Protein AF-A0A958NI45-F1 (afdb_monomer_lite)

pLDDT: mean 88.6, std 11.27, range [46.28, 96.94]

Foldseek 3Di:
DDDDDDDDDPQWAFPDDDPPDTDIRDDPVVVVPDDPPDDDDHDDPDPVVVLVPDQWDADPVRDIGGRDDD

Secondary structure (DSSP, 8-state):
--PPP----SS-EEEEE-SS-EEEE--HHHHHT--TT-------S-HHHHHHH-SEEE-TT--EEEPP--

Radius of gyration: 14.51 Å; chains: 1; bounding box: 31×24×42 Å

Structure (mmCIF, N/CA/C/O backbone):
data_AF-A0A958NI45-F1
#
_entry.id   AF-A0A958NI45-F1
#
loop_
_atom_site.group_PDB
_atom_site.id
_atom_site.type_symbol
_atom_site.label_atom_id
_atom_site.label_alt_id
_atom_site.label_comp_id
_atom_site.label_asym_id
_atom_site.label_entity_id
_atom_site.label_seq_id
_atom_site.pdbx_PDB_ins_code
_atom_site.Cartn_x
_atom_site.Cartn_y
_atom_site.Cartn_z
_atom_site.occupancy
_atom_site.B_iso_or_equiv
_atom_site.auth_seq_id
_atom_site.auth_comp_id
_atom_site.auth_asym_id
_atom_site.auth_atom_id
_atom_site.pdbx_PDB_model_num
ATOM 1 N N . ARG A 1 1 ? 17.869 3.198 6.510 1.00 46.28 1 ARG A N 1
ATOM 2 C CA . ARG A 1 1 ? 16.753 2.818 5.607 1.00 46.28 1 ARG A CA 1
ATOM 3 C C . ARG A 1 1 ? 17.077 1.446 5.035 1.00 46.28 1 ARG A C 1
ATOM 5 O O . ARG A 1 1 ? 18.206 1.278 4.603 1.00 46.28 1 ARG A O 1
ATOM 12 N N . GLY A 1 2 ? 16.142 0.496 5.082 1.00 46.97 2 GLY A N 1
ATOM 13 C CA . GLY A 1 2 ? 16.327 -0.850 4.524 1.00 46.97 2 GLY A CA 1
ATOM 14 C C . GLY A 1 2 ? 15.949 -1.973 5.487 1.00 46.97 2 GLY A C 1
ATOM 15 O O . GLY A 1 2 ? 16.765 -2.847 5.754 1.00 46.97 2 GLY A O 1
ATOM 16 N N . GLY A 1 3 ? 14.732 -1.939 6.038 1.00 62.62 3 GLY A N 1
ATOM 17 C CA . GLY A 1 3 ? 14.137 -3.168 6.559 1.00 62.62 3 GLY A CA 1
ATOM 18 C C . GLY A 1 3 ? 13.821 -4.088 5.380 1.00 62.62 3 GLY A C 1
ATOM 19 O O . GLY A 1 3 ? 13.429 -3.608 4.316 1.00 62.62 3 GLY A O 1
ATOM 20 N N . LYS A 1 4 ? 14.020 -5.396 5.544 1.00 69.69 4 LYS A N 1
ATOM 21 C CA . LYS A 1 4 ? 13.434 -6.369 4.618 1.00 69.69 4 LYS A CA 1
ATOM 22 C C . LYS A 1 4 ? 11.914 -6.304 4.756 1.00 69.69 4 LYS A C 1
ATOM 24 O O . LYS A 1 4 ? 11.408 -5.929 5.814 1.00 69.69 4 LYS A O 1
ATOM 29 N N . TRP A 1 5 ? 11.200 -6.692 3.706 1.00 76.38 5 TRP A N 1
ATOM 30 C CA . TRP A 1 5 ? 9.781 -6.990 3.848 1.00 76.38 5 TRP A CA 1
ATOM 31 C C . TRP A 1 5 ? 9.614 -8.076 4.917 1.00 76.38 5 TRP A C 1
ATOM 33 O O . TRP A 1 5 ? 10.336 -9.076 4.900 1.00 76.38 5 TRP A O 1
ATOM 43 N N . GLY A 1 6 ? 8.732 -7.819 5.882 1.00 79.19 6 GLY A N 1
ATOM 44 C CA . GLY A 1 6 ? 8.329 -8.806 6.877 1.00 79.19 6 GLY A CA 1
ATOM 45 C C . GLY A 1 6 ? 7.338 -9.809 6.290 1.00 79.19 6 GLY A C 1
ATOM 46 O O . GLY A 1 6 ? 7.084 -9.825 5.085 1.00 79.19 6 GLY A O 1
ATOM 47 N N . GLU A 1 7 ? 6.757 -10.637 7.152 1.00 83.94 7 GLU A N 1
ATOM 48 C CA . GLU A 1 7 ? 5.649 -11.497 6.747 1.00 83.94 7 GLU A CA 1
ATOM 49 C C . GLU A 1 7 ? 4.441 -10.670 6.293 1.00 83.94 7 GLU A C 1
ATOM 51 O O . GLU A 1 7 ? 4.214 -9.545 6.749 1.00 83.94 7 GLU A O 1
ATOM 56 N N . VAL A 1 8 ? 3.656 -11.239 5.378 1.00 81.56 8 VAL A N 1
ATOM 57 C CA . VAL A 1 8 ? 2.420 -10.607 4.920 1.00 81.56 8 VAL A CA 1
ATOM 58 C C . VAL A 1 8 ? 1.409 -10.632 6.062 1.00 81.56 8 VAL A C 1
ATOM 60 O O . VAL A 1 8 ? 0.894 -11.695 6.414 1.00 81.56 8 VAL A O 1
ATOM 63 N N . ASN A 1 9 ? 1.093 -9.457 6.606 1.00 83.88 9 ASN A N 1
ATOM 64 C CA . ASN A 1 9 ? -0.020 -9.297 7.529 1.00 83.88 9 ASN A CA 1
ATOM 65 C C . ASN A 1 9 ? -1.336 -9.439 6.750 1.00 83.88 9 ASN A C 1
ATOM 67 O O . ASN A 1 9 ? -1.631 -8.630 5.875 1.00 83.88 9 ASN A O 1
ATOM 71 N N . ARG A 1 10 ? -2.110 -10.487 7.043 1.00 85.56 10 ARG A N 1
ATOM 72 C CA . ARG A 1 10 ? -3.394 -10.748 6.371 1.00 85.56 10 ARG A CA 1
ATOM 73 C C . ARG A 1 10 ? -4.571 -9.998 6.994 1.00 85.56 10 ARG A C 1
ATOM 75 O O . ARG A 1 10 ? -5.631 -9.945 6.375 1.00 85.56 10 ARG A O 1
ATOM 82 N N . ASP A 1 11 ? -4.384 -9.410 8.169 1.00 90.12 11 ASP A N 1
ATOM 83 C CA . ASP A 1 11 ? -5.413 -8.637 8.866 1.00 90.12 11 ASP A CA 1
ATOM 84 C C . ASP A 1 11 ? -5.467 -7.178 8.393 1.00 90.12 11 ASP A C 1
ATOM 86 O O . ASP A 1 11 ? -6.437 -6.471 8.677 1.00 90.12 11 ASP A O 1
ATOM 90 N N . GLU A 1 12 ? -4.457 -6.735 7.635 1.00 93.19 12 GLU A N 1
ATOM 91 C CA . GLU A 1 12 ? -4.361 -5.380 7.099 1.00 93.19 12 GLU A CA 1
ATOM 92 C C . GLU A 1 12 ? -4.240 -5.399 5.573 1.00 93.19 12 GLU A C 1
ATOM 94 O O . GLU A 1 12 ? -3.302 -5.962 5.010 1.00 93.19 12 GLU A O 1
ATOM 99 N N . TYR A 1 13 ? -5.202 -4.791 4.881 1.00 94.88 13 TYR A N 1
ATOM 100 C CA . TYR A 1 13 ? -5.255 -4.786 3.419 1.00 94.88 13 TYR A CA 1
ATOM 101 C C . TYR A 1 13 ? -6.092 -3.626 2.881 1.00 94.88 13 TYR A C 1
ATOM 103 O O . TYR A 1 13 ? -6.888 -3.011 3.592 1.00 94.88 13 TYR A O 1
ATOM 111 N N . VAL A 1 14 ? -5.931 -3.339 1.589 1.00 95.44 14 VAL A N 1
ATOM 112 C CA . VAL A 1 14 ? -6.806 -2.405 0.873 1.00 95.44 14 VAL A CA 1
ATOM 113 C C . VAL A 1 14 ? -8.130 -3.112 0.573 1.00 95.44 14 VAL A C 1
ATOM 115 O O . VAL A 1 14 ? -8.170 -4.023 -0.248 1.00 95.44 14 VAL A O 1
ATOM 118 N N . ASP A 1 15 ? -9.200 -2.723 1.266 1.00 96.81 15 ASP A N 1
ATOM 119 C CA . ASP A 1 15 ? -10.537 -3.333 1.184 1.00 96.81 15 ASP A CA 1
ATOM 120 C C . ASP A 1 15 ? -11.316 -2.858 -0.048 1.00 96.81 15 ASP A C 1
ATOM 122 O O . ASP A 1 15 ? -12.034 -3.623 -0.691 1.00 96.81 15 ASP A O 1
ATOM 126 N N . ARG A 1 16 ? -11.164 -1.578 -0.408 1.00 96.94 16 ARG A N 1
ATOM 127 C CA . ARG A 1 16 ? -11.830 -0.972 -1.570 1.00 96.94 16 ARG A CA 1
ATOM 128 C C . ARG A 1 16 ? -10.882 -0.029 -2.286 1.00 96.94 16 ARG A C 1
ATOM 130 O O . ARG A 1 16 ? -10.084 0.644 -1.642 1.00 96.94 16 ARG A O 1
ATOM 137 N N . LEU A 1 17 ? -11.021 0.054 -3.604 1.00 95.31 17 LEU A N 1
ATOM 138 C CA . LEU A 1 17 ? -10.238 0.932 -4.468 1.00 95.31 17 LEU A CA 1
ATOM 139 C C . LEU A 1 17 ? -11.146 1.631 -5.482 1.00 95.31 17 LEU A C 1
ATOM 141 O O . LEU A 1 17 ? -12.086 1.046 -6.016 1.00 95.31 17 LEU A O 1
ATOM 145 N N . SER A 1 18 ? -10.831 2.893 -5.729 1.00 95.00 18 SER A N 1
ATOM 146 C CA . SER A 1 18 ? -11.299 3.725 -6.835 1.00 95.00 18 SER A CA 1
ATOM 147 C C . SER A 1 18 ? -10.075 4.186 -7.642 1.00 95.00 18 SER A C 1
ATOM 149 O O . SER A 1 18 ? -8.970 3.714 -7.383 1.00 95.00 18 SER A O 1
ATOM 151 N N . GLN A 1 19 ? -10.240 5.095 -8.609 1.00 93.50 19 GLN A N 1
ATOM 152 C CA . GLN A 1 19 ? -9.140 5.528 -9.484 1.00 93.50 19 GLN A CA 1
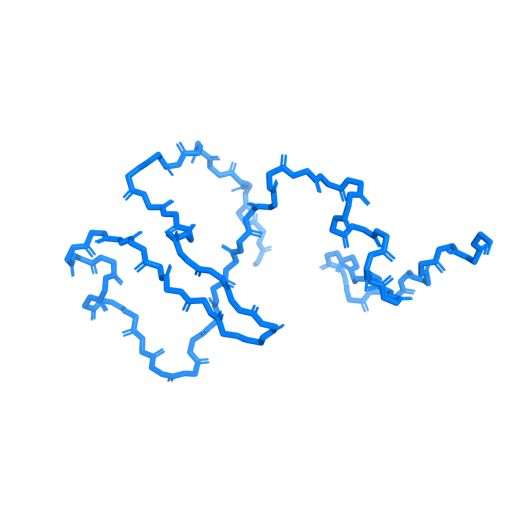ATOM 153 C C . GLN A 1 19 ? -7.934 6.095 -8.714 1.00 93.50 19 GLN A C 1
ATOM 155 O O . GLN A 1 19 ? -6.797 5.841 -9.095 1.00 93.50 19 GLN A O 1
ATOM 160 N N . GLU A 1 20 ? -8.183 6.834 -7.630 1.00 94.50 20 GLU A N 1
ATOM 161 C CA . GLU A 1 20 ? -7.128 7.542 -6.884 1.00 94.50 20 GLU A CA 1
ATOM 162 C C . GLU A 1 20 ? -7.219 7.348 -5.365 1.00 94.50 20 GLU A C 1
ATOM 164 O O . GLU A 1 20 ? -6.291 7.686 -4.637 1.00 94.50 20 GLU A O 1
ATOM 169 N N . HIS A 1 21 ? -8.327 6.783 -4.876 1.00 95.00 21 HIS A N 1
ATOM 170 C CA . HIS A 1 21 ? -8.572 6.601 -3.448 1.00 95.00 21 HIS A CA 1
ATOM 171 C C . HIS A 1 21 ? -8.803 5.132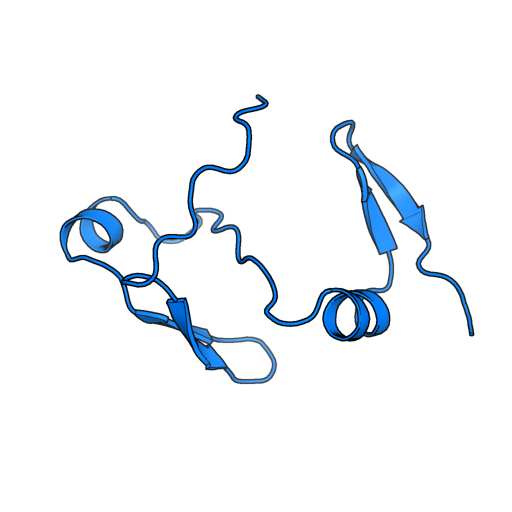 -3.124 1.00 95.00 21 HIS A C 1
ATOM 173 O O . HIS A 1 21 ? -9.497 4.428 -3.862 1.00 95.00 21 HIS A O 1
ATOM 179 N N . GLY A 1 22 ? -8.282 4.690 -1.984 1.00 94.88 22 GLY A N 1
ATOM 180 C CA . GLY A 1 22 ? -8.555 3.374 -1.421 1.00 94.88 22 GLY A CA 1
ATOM 181 C C . GLY A 1 22 ? -8.977 3.463 0.041 1.00 94.88 22 GLY A C 1
ATOM 182 O O . GLY A 1 22 ? -8.665 4.432 0.729 1.00 94.88 22 GLY A O 1
ATOM 183 N N . VAL A 1 23 ? -9.682 2.439 0.516 1.00 96.81 23 VAL A N 1
ATOM 184 C CA . VAL A 1 23 ? -10.014 2.246 1.933 1.00 96.81 23 VAL A CA 1
ATOM 185 C C . VAL A 1 23 ? -9.161 1.101 2.454 1.00 96.81 23 VAL A C 1
ATOM 187 O O . VAL A 1 23 ? -9.231 -0.008 1.926 1.00 96.81 23 VAL A O 1
ATOM 190 N N . VAL A 1 24 ? -8.353 1.363 3.479 1.00 95.75 24 VAL A N 1
ATOM 191 C CA . VAL A 1 24 ? -7.525 0.346 4.138 1.00 95.75 24 VAL A CA 1
ATO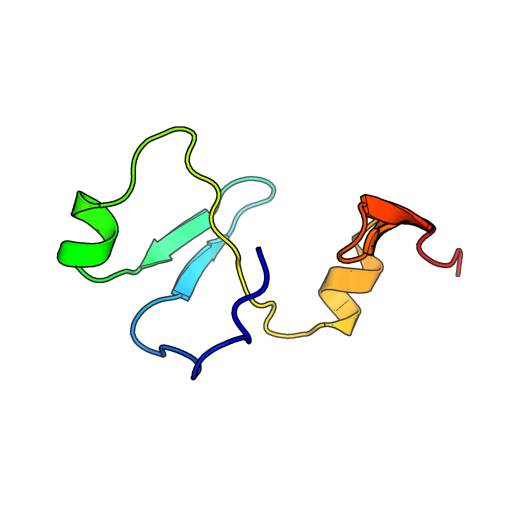M 192 C C . VAL A 1 24 ? -8.259 -0.173 5.366 1.00 95.75 24 VAL A C 1
ATOM 194 O O . VAL A 1 24 ? -8.653 0.603 6.236 1.00 95.75 24 VAL A O 1
ATOM 197 N N . LYS A 1 25 ? -8.414 -1.492 5.457 1.00 96.56 25 LYS A N 1
ATOM 198 C CA . LYS A 1 25 ? -8.767 -2.166 6.702 1.00 96.56 25 LYS A CA 1
ATOM 199 C C . LYS A 1 25 ? -7.476 -2.423 7.466 1.00 96.56 25 LYS A C 1
ATOM 201 O O . LYS A 1 25 ? -6.554 -3.010 6.911 1.00 96.56 25 LYS A O 1
ATOM 206 N N . ALA A 1 26 ? -7.408 -1.966 8.710 1.00 94.62 26 ALA A N 1
ATOM 207 C CA . ALA A 1 26 ? -6.242 -2.141 9.564 1.00 94.62 26 ALA A CA 1
ATOM 208 C C . ALA A 1 26 ? -6.645 -2.290 11.034 1.00 94.62 26 ALA A C 1
ATOM 210 O O . ALA A 1 26 ? -7.795 -2.034 11.407 1.00 94.62 26 ALA A O 1
ATOM 211 N N . THR A 1 27 ? -5.696 -2.698 11.873 1.00 94.19 27 THR A N 1
ATOM 212 C CA . THR A 1 27 ? -5.896 -2.768 13.324 1.00 94.19 27 THR A CA 1
ATOM 213 C 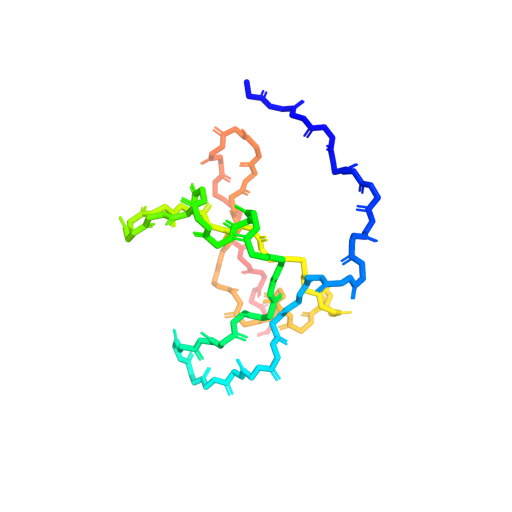C . THR A 1 27 ? -6.105 -1.373 13.929 1.00 94.19 27 THR A C 1
ATOM 215 O O . THR A 1 27 ? -5.628 -0.365 13.403 1.00 94.19 27 THR A O 1
ATOM 218 N N . ALA A 1 28 ? -6.797 -1.290 15.070 1.00 95.06 28 ALA A N 1
ATOM 219 C CA . ALA A 1 28 ? -7.001 -0.015 15.770 1.00 95.06 28 ALA A CA 1
ATOM 220 C C . ALA A 1 28 ? -5.672 0.649 16.181 1.00 95.06 28 ALA A C 1
ATOM 222 O O . ALA A 1 28 ? -5.551 1.873 16.146 1.00 95.06 28 ALA A O 1
ATOM 223 N N . GLU A 1 29 ? -4.666 -0.159 16.527 1.00 94.00 29 GLU A N 1
ATOM 224 C CA . GLU A 1 29 ? -3.306 0.298 16.815 1.00 94.00 29 GLU A CA 1
ATOM 225 C C . GLU A 1 29 ? -2.639 0.912 15.577 1.00 94.00 29 GLU A C 1
ATOM 227 O O . GLU A 1 29 ? -2.133 2.031 15.633 1.00 94.00 29 GLU A O 1
ATOM 232 N N . ARG A 1 30 ? -2.698 0.239 14.421 1.00 92.25 30 ARG A N 1
ATOM 233 C CA . ARG A 1 30 ? -2.149 0.774 13.167 1.00 92.25 30 ARG A CA 1
ATOM 234 C C . ARG A 1 30 ? -2.806 2.092 12.768 1.00 92.25 30 ARG A C 1
ATOM 236 O O . ARG A 1 30 ? -2.110 2.999 12.308 1.00 92.25 30 ARG A O 1
ATOM 243 N N . ILE A 1 31 ? -4.121 2.206 12.942 1.00 94.12 31 ILE A N 1
ATOM 244 C CA . ILE A 1 31 ? -4.871 3.431 12.638 1.00 94.12 31 ILE A CA 1
ATOM 245 C C . ILE A 1 31 ? -4.450 4.565 13.578 1.00 94.12 31 ILE A C 1
ATOM 247 O O . ILE A 1 31 ? -4.164 5.656 13.098 1.00 94.12 31 ILE A O 1
ATOM 251 N N . SER A 1 32 ? -4.346 4.319 14.889 1.00 96.06 32 SER A N 1
ATOM 252 C CA . SER A 1 32 ? -3.984 5.363 15.864 1.00 96.06 32 SER A CA 1
ATOM 253 C C . SER A 1 32 ? -2.557 5.895 15.687 1.00 96.06 32 SER A C 1
ATOM 255 O O . SER A 1 32 ? -2.279 7.047 16.021 1.00 96.06 32 SER A O 1
ATOM 257 N N . LEU A 1 33 ? -1.663 5.075 15.130 1.00 95.12 33 LEU A N 1
ATOM 258 C CA . LEU A 1 33 ? -0.287 5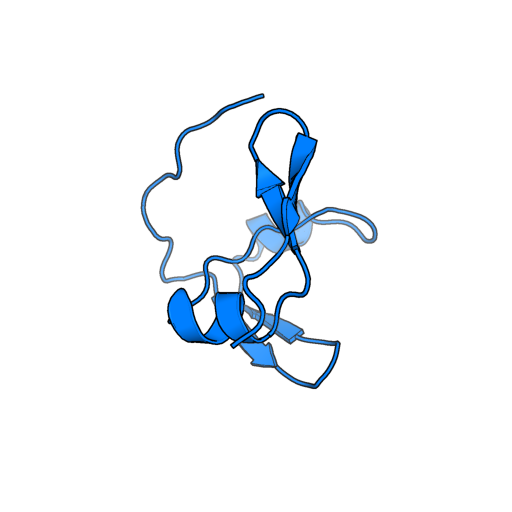.448 14.803 1.00 95.12 33 LEU A CA 1
ATOM 259 C C . LEU A 1 33 ? -0.138 6.149 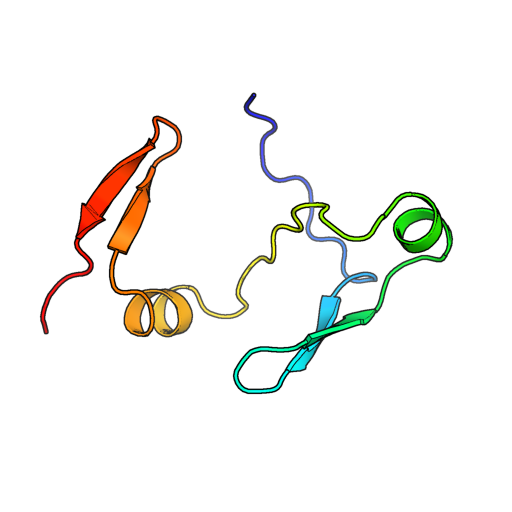13.445 1.00 95.12 33 LEU A C 1
ATOM 261 O O . LEU A 1 33 ? 0.948 6.646 13.154 1.00 95.12 33 LEU A O 1
ATOM 265 N N . THR A 1 34 ? -1.183 6.180 12.615 1.00 94.75 34 THR A N 1
ATOM 266 C CA . THR A 1 34 ? -1.134 6.757 11.264 1.00 94.75 34 THR A CA 1
ATOM 267 C C . THR A 1 34 ? -1.745 8.153 11.254 1.00 94.75 34 THR A C 1
ATOM 269 O O . THR A 1 34 ? -2.797 8.390 11.847 1.00 94.75 34 THR A O 1
ATOM 272 N N . LYS A 1 35 ? -1.096 9.086 10.562 1.00 96.00 35 LYS A N 1
ATOM 273 C CA . LYS A 1 35 ? -1.532 10.476 10.418 1.00 96.00 35 LYS A CA 1
ATOM 274 C C . LYS A 1 35 ? -1.675 10.853 8.950 1.00 96.00 35 LYS A C 1
ATOM 276 O O . LYS A 1 35 ? -1.068 10.255 8.064 1.00 96.00 35 LYS A O 1
ATOM 281 N N . GLU A 1 36 ? -2.474 11.881 8.695 1.00 96.00 36 GLU A N 1
ATOM 282 C CA . GLU A 1 36 ? -2.550 12.492 7.370 1.00 96.00 36 GLU A CA 1
ATOM 283 C C . GLU A 1 36 ? -1.158 12.975 6.931 1.00 96.00 36 GLU A C 1
ATOM 285 O O . GLU A 1 36 ? -0.437 13.614 7.698 1.00 96.00 36 GLU A O 1
ATOM 290 N N . GLY A 1 37 ? -0.776 12.640 5.697 1.00 95.81 37 GLY A N 1
ATOM 291 C CA . GLY A 1 37 ? 0.556 12.912 5.148 1.00 95.81 37 GLY A CA 1
ATOM 292 C C . GLY A 1 37 ? 1.576 11.781 5.327 1.00 95.81 37 GLY A C 1
ATOM 293 O O . GLY A 1 37 ? 2.633 11.832 4.697 1.00 95.81 37 GLY A O 1
ATOM 294 N N . ASP A 1 38 ? 1.272 10.743 6.115 1.00 95.56 38 ASP A N 1
ATOM 295 C CA . ASP A 1 38 ? 2.137 9.566 6.217 1.00 95.56 38 ASP A CA 1
ATOM 296 C C . ASP A 1 38 ? 2.160 8.759 4.911 1.00 95.56 38 ASP A C 1
ATOM 298 O O . ASP A 1 38 ? 1.160 8.615 4.206 1.00 95.56 38 ASP A O 1
ATOM 302 N N . ILE A 1 39 ? 3.320 8.167 4.612 1.00 91.38 39 ILE A N 1
ATOM 303 C CA . ILE A 1 39 ? 3.483 7.257 3.475 1.00 91.38 39 ILE A CA 1
ATOM 304 C C . ILE A 1 39 ? 3.139 5.836 3.916 1.00 91.38 39 ILE A C 1
ATOM 306 O O . ILE A 1 39 ? 3.752 5.290 4.837 1.00 91.38 39 ILE A O 1
ATOM 310 N N . VAL A 1 40 ? 2.216 5.209 3.191 1.00 89.94 40 VAL A N 1
ATOM 311 C CA . VAL A 1 40 ? 1.869 3.794 3.342 1.00 89.94 40 VAL A CA 1
ATOM 312 C C . VAL A 1 40 ? 2.370 3.026 2.124 1.00 89.94 40 VAL A C 1
ATOM 314 O O . VAL A 1 40 ? 2.137 3.425 0.985 1.00 89.94 40 VAL A O 1
ATOM 317 N N . TYR A 1 41 ? 3.052 1.908 2.362 1.00 89.38 41 TYR A N 1
ATOM 318 C CA . TYR A 1 41 ? 3.468 0.993 1.303 1.00 89.38 41 TYR A CA 1
ATOM 319 C C . TYR A 1 41 ? 2.421 -0.107 1.140 1.00 89.38 41 TYR A C 1
ATOM 321 O O . TYR A 1 41 ? 2.059 -0.764 2.114 1.00 89.38 41 TYR A O 1
ATOM 329 N N . VAL A 1 42 ? 1.964 -0.326 -0.091 1.00 90.94 42 VAL A N 1
ATOM 330 C CA . VAL A 1 42 ? 0.996 -1.375 -0.433 1.00 90.94 42 VAL A CA 1
ATOM 331 C C . VAL A 1 42 ? 1.683 -2.406 -1.320 1.00 90.94 42 VAL A C 1
ATOM 333 O O . VAL A 1 42 ? 2.258 -2.059 -2.350 1.00 90.94 42 VAL A O 1
ATOM 336 N N . LEU A 1 43 ? 1.617 -3.678 -0.925 1.00 91.06 43 LEU A N 1
ATOM 337 C CA . LEU A 1 43 ? 2.082 -4.789 -1.750 1.00 91.06 43 LEU A CA 1
ATOM 338 C C . LEU A 1 43 ? 0.986 -5.145 -2.773 1.00 91.06 43 LEU A C 1
ATOM 340 O O . LEU A 1 43 ? -0.114 -5.520 -2.359 1.00 91.06 43 LEU A O 1
ATOM 344 N N . PRO A 1 44 ? 1.239 -5.040 -4.090 1.00 91.69 44 PRO A N 1
ATOM 345 C CA . PRO A 1 44 ? 0.233 -5.373 -5.087 1.00 91.69 44 PRO A CA 1
ATOM 346 C C . PRO A 1 44 ? -0.037 -6.876 -5.121 1.00 91.69 44 PRO A C 1
ATOM 348 O O . PRO A 1 44 ? 0.881 -7.691 -5.036 1.00 91.69 44 PRO A O 1
ATOM 351 N N . VAL A 1 45 ? -1.300 -7.246 -5.336 1.00 91.00 45 VAL A N 1
ATOM 352 C CA . VAL A 1 45 ? -1.696 -8.653 -5.518 1.00 91.00 45 VAL A CA 1
ATOM 353 C C . VAL A 1 45 ? -1.102 -9.265 -6.790 1.00 91.00 45 VAL A C 1
ATOM 355 O O . VAL A 1 45 ? -0.868 -10.468 -6.837 1.00 91.00 45 VAL A O 1
ATOM 358 N N . HIS A 1 46 ? -0.840 -8.442 -7.814 1.00 92.12 46 HIS A N 1
ATOM 359 C CA . HIS A 1 46 ? -0.248 -8.873 -9.076 1.00 92.12 46 HIS A CA 1
ATOM 360 C C . HIS A 1 46 ? 0.782 -7.850 -9.557 1.00 92.12 46 HIS A C 1
ATOM 362 O O . HIS A 1 46 ? 0.433 -6.775 -10.048 1.00 92.12 46 HIS A O 1
ATOM 368 N N . SER A 1 47 ? 2.062 -8.203 -9.445 1.00 90.81 47 SER A N 1
ATOM 369 C CA . SER A 1 47 ? 3.171 -7.312 -9.803 1.00 90.81 47 SER A CA 1
ATOM 370 C C . SER A 1 47 ? 3.104 -6.860 -11.259 1.00 90.81 47 SER A C 1
ATOM 372 O O . SER A 1 47 ? 3.289 -5.681 -11.526 1.00 90.81 47 SER A O 1
ATOM 374 N N . CYS A 1 48 ? 2.778 -7.764 -12.187 1.00 91.75 48 CYS A N 1
ATOM 375 C CA . CYS A 1 48 ? 2.714 -7.454 -13.616 1.00 91.75 48 CYS A CA 1
ATOM 376 C C . CYS A 1 48 ? 1.659 -6.391 -13.951 1.00 91.75 48 CYS A C 1
ATOM 378 O O . CYS A 1 48 ? 1.965 -5.459 -14.680 1.00 91.75 48 CYS A O 1
ATOM 380 N N . MET A 1 49 ? 0.445 -6.492 -13.393 1.00 91.75 49 MET A N 1
ATOM 381 C CA . MET A 1 49 ? -0.621 -5.519 -13.675 1.00 91.75 49 MET A CA 1
ATOM 382 C C . MET A 1 49 ? -0.306 -4.150 -13.076 1.00 91.75 49 MET A C 1
ATOM 384 O O . MET A 1 49 ? -0.540 -3.123 -13.699 1.00 91.75 49 MET A O 1
ATOM 388 N N . THR A 1 50 ? 0.250 -4.122 -11.863 1.00 92.31 50 THR A N 1
ATOM 389 C CA . THR A 1 50 ? 0.700 -2.863 -11.266 1.00 92.31 50 THR A CA 1
ATOM 390 C C . THR A 1 50 ? 1.854 -2.265 -12.059 1.00 92.31 50 THR A C 1
ATOM 392 O O . THR A 1 50 ? 1.868 -1.062 -12.277 1.00 92.31 50 THR A O 1
ATOM 395 N N . ALA A 1 51 ? 2.800 -3.087 -12.515 1.00 90.81 51 ALA A N 1
ATOM 396 C CA . ALA A 1 51 ? 3.926 -2.635 -13.315 1.00 90.81 51 ALA A CA 1
ATOM 397 C C . ALA A 1 51 ? 3.477 -2.031 -14.654 1.00 90.81 51 ALA A C 1
ATOM 399 O O . ALA A 1 51 ? 3.992 -0.978 -15.014 1.00 90.81 51 ALA A O 1
ATOM 400 N N . ASP A 1 52 ? 2.507 -2.647 -15.332 1.00 90.69 52 ASP A N 1
ATOM 401 C CA . ASP A 1 52 ? 1.950 -2.194 -16.616 1.00 90.69 52 ASP A CA 1
ATOM 402 C C . ASP A 1 52 ? 1.321 -0.791 -16.541 1.00 90.69 52 ASP A C 1
ATOM 404 O O . ASP A 1 52 ? 1.475 0.027 -17.443 1.00 90.69 52 ASP A O 1
ATOM 408 N N . LEU A 1 53 ? 0.681 -0.464 -15.414 1.00 91.19 53 LEU A N 1
ATOM 409 C CA . LEU A 1 53 ? 0.060 0.847 -15.194 1.00 91.19 53 LEU A CA 1
ATOM 410 C C . LEU A 1 53 ? 1.059 1.955 -14.811 1.00 91.19 53 LEU A C 1
ATOM 412 O O . LEU A 1 53 ? 0.702 3.137 -14.795 1.00 91.19 53 LEU A O 1
ATOM 416 N N . MET A 1 54 ? 2.300 1.604 -14.468 1.00 90.44 54 MET A N 1
ATOM 417 C CA . MET A 1 54 ? 3.309 2.548 -13.985 1.00 90.44 54 MET A CA 1
ATOM 418 C C . MET A 1 54 ? 4.167 3.064 -15.138 1.00 90.44 54 MET A C 1
ATOM 420 O O . MET A 1 54 ? 4.657 2.298 -15.954 1.00 90.44 54 MET A O 1
ATOM 424 N N . ARG A 1 55 ? 4.425 4.376 -15.173 1.00 90.25 55 ARG A N 1
ATOM 425 C CA . ARG A 1 55 ? 5.276 5.001 -16.209 1.00 90.25 55 ARG A CA 1
ATOM 426 C C . ARG A 1 55 ? 6.774 4.780 -15.981 1.00 90.25 55 ARG A C 1
ATOM 428 O O . ARG A 1 55 ? 7.567 4.808 -16.918 1.00 90.25 55 ARG A O 1
ATOM 435 N N . SER A 1 56 ? 7.166 4.620 -14.722 1.00 92.75 56 SER A N 1
ATOM 436 C CA . SER A 1 56 ? 8.546 4.406 -14.294 1.00 92.75 56 SER A CA 1
ATOM 437 C C . SER A 1 56 ? 8.577 3.828 -12.884 1.00 92.75 56 SER A C 1
ATOM 439 O O . SER A 1 56 ? 7.625 3.990 -12.118 1.00 92.75 56 SER A O 1
ATOM 441 N N . TYR A 1 57 ? 9.702 3.230 -12.518 1.00 92.00 57 TYR A N 1
ATOM 442 C CA . TYR A 1 57 ? 9.983 2.704 -11.186 1.00 92.00 57 TYR A CA 1
ATOM 443 C C . TYR A 1 57 ? 11.155 3.460 -10.570 1.00 92.00 57 TYR A C 1
ATOM 445 O O . TYR A 1 57 ? 12.016 3.952 -11.292 1.00 92.00 57 TYR A O 1
ATOM 453 N N . SER A 1 58 ? 11.216 3.511 -9.245 1.00 92.25 58 SER A N 1
ATOM 454 C CA . SER A 1 58 ? 12.405 3.977 -8.533 1.00 92.25 58 SER A CA 1
ATOM 455 C C . SER A 1 58 ? 13.024 2.805 -7.797 1.00 92.25 58 SER A C 1
ATOM 457 O O . SER A 1 58 ? 12.325 2.083 -7.081 1.00 92.25 58 SER A O 1
ATOM 459 N N . ASP A 1 59 ? 14.326 2.607 -7.963 1.00 90.19 59 ASP A N 1
ATOM 460 C CA . ASP A 1 59 ? 15.048 1.633 -7.158 1.00 90.19 59 ASP A CA 1
ATOM 461 C C . ASP A 1 59 ? 15.281 2.149 -5.724 1.00 90.19 59 ASP A C 1
ATOM 463 O O . ASP A 1 59 ? 14.894 3.259 -5.345 1.00 90.19 59 ASP A O 1
ATOM 467 N N . LEU A 1 60 ? 15.946 1.338 -4.900 1.00 88.19 60 LEU A N 1
ATOM 468 C CA . LEU A 1 60 ? 16.216 1.684 -3.501 1.00 88.19 60 LEU A CA 1
ATOM 469 C C . LEU A 1 60 ? 17.232 2.830 -3.327 1.00 88.19 60 LEU A C 1
ATOM 471 O O . LEU A 1 60 ? 17.381 3.342 -2.216 1.00 88.19 60 LEU A O 1
ATOM 475 N N . THR A 1 61 ? 17.927 3.223 -4.396 1.00 93.69 61 THR A N 1
ATOM 476 C CA . THR A 1 61 ? 18.878 4.343 -4.434 1.00 93.69 61 THR A CA 1
ATOM 477 C C . THR A 1 61 ? 18.247 5.631 -4.968 1.00 93.69 61 THR A C 1
ATOM 479 O O . THR A 1 61 ? 18.856 6.696 -4.877 1.00 93.69 61 THR A O 1
ATOM 482 N N . GLY A 1 62 ? 17.009 5.557 -5.466 1.00 90.69 62 GLY A N 1
ATOM 483 C CA . GLY A 1 62 ? 16.308 6.668 -6.104 1.00 90.69 62 GLY A CA 1
ATOM 484 C C . GLY A 1 62 ? 16.597 6.796 -7.600 1.00 90.69 62 GLY A C 1
ATOM 485 O O . GLY A 1 62 ? 16.174 7.779 -8.208 1.00 90.69 62 GLY A O 1
ATOM 486 N N . HIS A 1 63 ? 17.286 5.828 -8.207 1.00 94.62 63 HIS A N 1
ATOM 487 C CA . HIS A 1 63 ? 17.455 5.773 -9.654 1.00 94.62 63 HIS A CA 1
ATOM 488 C C . HIS A 1 63 ? 16.115 5.450 -10.321 1.00 94.62 63 HIS A C 1
ATOM 490 O O . HIS A 1 63 ? 15.430 4.502 -9.929 1.00 94.62 63 HIS A O 1
ATOM 496 N N . VAL A 1 64 ? 15.757 6.228 -11.344 1.00 94.50 64 VAL A N 1
ATOM 497 C CA . VAL A 1 64 ? 14.503 6.060 -12.085 1.00 94.50 64 VAL A CA 1
ATOM 498 C C . VAL A 1 64 ? 14.713 5.101 -13.252 1.00 94.50 64 VAL A C 1
ATOM 500 O O . VAL A 1 64 ? 15.519 5.356 -14.140 1.00 94.50 64 VAL A O 1
ATOM 503 N N . ILE A 1 65 ? 13.943 4.020 -13.264 1.00 93.19 65 ILE A N 1
ATOM 504 C CA . ILE A 1 65 ? 13.900 3.009 -14.316 1.00 93.19 65 ILE A CA 1
ATOM 505 C C . ILE A 1 65 ? 12.643 3.274 -15.157 1.00 93.19 65 ILE A C 1
ATOM 507 O O . ILE A 1 65 ? 11.536 3.152 -14.626 1.00 93.19 65 ILE A O 1
ATOM 511 N N . PRO A 1 66 ? 12.759 3.643 -16.443 1.00 90.06 66 PRO A N 1
ATOM 512 C CA . PRO A 1 66 ? 11.600 3.773 -17.322 1.00 90.06 66 PRO A CA 1
ATOM 513 C C . PRO A 1 66 ? 10.832 2.452 -17.404 1.00 90.06 66 PRO A C 1
ATOM 515 O O . PRO A 1 66 ? 11.445 1.391 -17.543 1.00 90.06 66 PRO A O 1
ATOM 518 N N . ALA A 1 67 ? 9.501 2.503 -17.333 1.00 85.19 67 ALA A N 1
ATOM 519 C CA . ALA A 1 67 ? 8.709 1.331 -17.676 1.00 85.19 67 ALA A CA 1
ATOM 520 C C . ALA A 1 67 ? 8.852 1.073 -19.182 1.00 85.19 67 ALA A C 1
ATOM 522 O O . ALA A 1 67 ? 8.898 2.014 -19.979 1.00 85.19 67 ALA A O 1
ATOM 523 N N . GLY A 1 68 ? 9.002 -0.197 -19.565 1.00 73.19 68 GLY A N 1
ATOM 524 C CA . GLY A 1 68 ? 9.147 -0.575 -20.967 1.00 73.19 68 GLY A CA 1
ATOM 525 C C . GLY A 1 68 ? 7.954 -0.082 -21.785 1.00 73.19 68 GLY A C 1
ATOM 526 O O . GLY A 1 68 ? 6.812 -0.199 -21.353 1.00 73.19 68 GLY A O 1
ATOM 527 N N . THR A 1 69 ? 8.225 0.486 -22.957 1.00 54.91 69 THR A N 1
ATOM 528 C CA . THR A 1 69 ? 7.197 0.748 -23.967 1.00 54.91 69 THR A CA 1
ATOM 529 C C . THR A 1 69 ? 6.947 -0.573 -24.680 1.00 54.91 69 THR A C 1
ATOM 531 O O . THR A 1 69 ? 7.821 -1.044 -25.408 1.00 54.91 69 THR A O 1
ATOM 534 N N . TYR A 1 70 ? 5.810 -1.205 -24.400 1.00 54.62 70 TYR A N 1
ATOM 535 C CA . TYR A 1 70 ? 5.272 -2.247 -25.273 1.00 54.62 70 TYR A CA 1
ATOM 536 C C . TYR A 1 70 ? 4.563 -1.599 -26.463 1.00 54.62 70 TYR A C 1
ATOM 538 O O . TYR A 1 70 ? 3.968 -0.512 -26.268 1.00 54.62 70 TYR A O 1
#

Sequence (70 aa):
RGGKWGEVNRDEYVDRLSQEHGVVKATAERISLTKEGDIVYVLPVHSCMTADLMRSYSDLTGHVIPAGTY